Protein AF-A0AAU6ZIG8-F1 (afdb_monomer)

pLDDT: mean 83.33, std 17.34, range [38.28, 96.0]

Radius of gyration: 14.59 Å; Cα contacts (8 Å, |Δi|>4): 146; chains: 1; bounding box: 30×47×28 Å

Nearest PDB structures (foldseek):
  3cpf-assembly1_A  TM=8.621E-01  e=3.673E-04  Homo sapiens
  3er0-assembly2_B  TM=8.691E-01  e=4.107E-04  Saccharomyces cerevisiae
  8qnu-assembly1_A  TM=7.020E-01  e=7.921E-03  Metarhizium robertsii
  8qlu-assembly1_A-2  TM=6.825E-01  e=1.637E-02  Aspergillus fumigatus
  8qlw-assembly1_A-2  TM=6.051E-01  e=9.366E-03  Purpureocillium lilacinum

Structure (mmCIF, N/CA/C/O backbone):
data_AF-A0AAU6ZIG8-F1
#
_entry.id   AF-A0AAU6ZIG8-F1
#
loop_
_atom_site.group_PDB
_atom_site.id
_atom_site.type_symbol
_atom_site.label_atom_id
_atom_site.label_alt_id
_atom_site.label_comp_id
_atom_site.label_asym_id
_atom_site.label_entity_id
_atom_site.label_seq_id
_atom_site.pdbx_PDB_ins_code
_atom_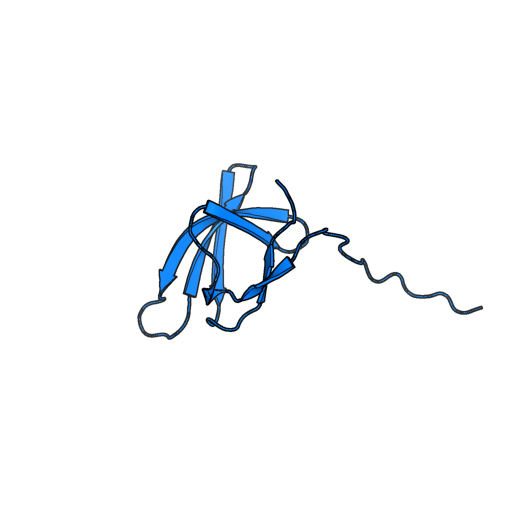site.Cartn_x
_atom_site.Cartn_y
_atom_site.Cartn_z
_atom_site.occupancy
_atom_site.B_iso_or_equiv
_atom_site.auth_seq_id
_atom_site.auth_comp_id
_atom_site.auth_asym_id
_atom_site.auth_atom_id
_atom_site.pdbx_PDB_model_num
ATOM 1 N N . MET A 1 1 ? 1.155 -39.483 -16.081 1.00 40.12 1 MET A N 1
ATOM 2 C CA . MET A 1 1 ? 1.758 -38.150 -16.299 1.00 40.12 1 MET A CA 1
ATOM 3 C C . MET A 1 1 ? 0.891 -37.103 -15.608 1.00 40.12 1 MET A C 1
ATOM 5 O O . MET A 1 1 ? -0.225 -36.913 -16.074 1.00 40.12 1 MET A O 1
ATOM 9 N N . PRO A 1 2 ? 1.313 -36.444 -14.519 1.00 38.28 2 PRO A N 1
ATOM 10 C CA . PRO A 1 2 ? 0.618 -35.256 -14.045 1.00 38.28 2 PRO A CA 1
ATOM 11 C C . PRO A 1 2 ? 1.264 -34.010 -14.664 1.00 38.28 2 PRO A C 1
ATOM 13 O O . PRO A 1 2 ? 2.448 -33.752 -14.464 1.00 38.28 2 PRO A O 1
ATOM 16 N N . LYS A 1 3 ? 0.489 -33.244 -15.439 1.00 45.28 3 LYS A N 1
ATOM 17 C CA . LYS A 1 3 ? 0.852 -31.871 -15.801 1.00 45.28 3 LYS A CA 1
ATOM 18 C C . LYS A 1 3 ? 0.554 -30.996 -14.591 1.00 45.28 3 LYS A C 1
ATOM 20 O O . LYS A 1 3 ? -0.599 -30.646 -14.349 1.00 45.28 3 LYS A O 1
ATOM 25 N N . THR A 1 4 ? 1.580 -30.687 -13.810 1.00 49.56 4 THR A N 1
ATOM 26 C CA . THR A 1 4 ? 1.495 -29.682 -12.753 1.00 49.56 4 THR A CA 1
ATOM 27 C C . THR A 1 4 ? 1.230 -28.342 -13.426 1.00 49.56 4 THR A C 1
ATOM 29 O O . THR A 1 4 ? 2.048 -27.836 -14.191 1.00 49.56 4 THR A O 1
ATOM 32 N N . ARG A 1 5 ? 0.025 -27.821 -13.208 1.00 47.22 5 ARG A N 1
ATOM 33 C CA . ARG A 1 5 ? -0.405 -26.492 -13.627 1.00 47.22 5 ARG A CA 1
ATOM 34 C C . ARG A 1 5 ? 0.543 -25.486 -12.975 1.00 47.22 5 ARG A C 1
ATOM 36 O O . ARG A 1 5 ? 0.613 -25.426 -11.753 1.00 47.22 5 ARG A O 1
ATOM 43 N N . SER A 1 6 ? 1.308 -24.771 -13.790 1.00 49.00 6 SER A N 1
ATOM 44 C CA . SER A 1 6 ? 2.262 -23.755 -13.358 1.00 49.00 6 SER A CA 1
ATOM 45 C C . SER A 1 6 ? 1.522 -22.638 -12.622 1.00 49.00 6 SER A C 1
ATOM 47 O O . SER A 1 6 ? 0.916 -21.772 -13.248 1.00 49.00 6 SER A O 1
ATOM 49 N N . GLU A 1 7 ? 1.538 -22.662 -11.293 1.00 50.62 7 GLU A N 1
ATOM 50 C CA . GLU A 1 7 ? 1.300 -21.456 -10.506 1.00 50.62 7 GLU A CA 1
ATOM 51 C C . GLU A 1 7 ? 2.482 -20.513 -10.776 1.00 50.62 7 GLU A C 1
ATOM 53 O O . GLU A 1 7 ? 3.632 -20.952 -10.648 1.00 50.62 7 GLU A O 1
ATOM 58 N N . PRO A 1 8 ? 2.268 -19.245 -11.172 1.00 44.19 8 PRO A N 1
ATOM 59 C CA . PRO A 1 8 ? 3.354 -18.285 -11.208 1.00 44.19 8 PRO A CA 1
ATOM 60 C C . PRO A 1 8 ? 3.779 -18.039 -9.760 1.00 44.19 8 PRO A C 1
ATOM 62 O O . PRO A 1 8 ? 3.187 -17.245 -9.034 1.00 44.19 8 PRO A O 1
ATOM 65 N N . ARG A 1 9 ? 4.801 -18.773 -9.315 1.00 45.38 9 ARG A N 1
ATOM 66 C CA . ARG A 1 9 ? 5.567 -18.401 -8.134 1.00 45.38 9 ARG A CA 1
ATOM 67 C C . ARG A 1 9 ? 6.231 -17.085 -8.481 1.00 45.38 9 ARG A C 1
ATOM 69 O O . ARG A 1 9 ? 7.199 -17.062 -9.239 1.00 45.38 9 ARG A O 1
ATOM 76 N N . VAL A 1 10 ? 5.677 -15.998 -7.959 1.00 55.56 10 VAL A N 1
ATOM 77 C CA . VAL A 1 10 ? 6.390 -14.731 -7.880 1.00 55.56 10 VAL A CA 1
ATOM 78 C C . VAL A 1 10 ? 7.573 -15.008 -6.954 1.00 55.56 10 VAL A C 1
ATOM 80 O O . VAL A 1 10 ? 7.459 -14.962 -5.734 1.00 55.56 10 VAL A O 1
ATOM 83 N N . ASN A 1 11 ? 8.689 -15.442 -7.541 1.00 47.56 11 ASN A N 1
ATOM 84 C CA . ASN A 1 11 ? 9.984 -15.579 -6.885 1.00 47.56 11 ASN A CA 1
ATOM 85 C C . ASN A 1 11 ? 10.557 -14.167 -6.674 1.00 47.56 11 ASN A C 1
ATOM 87 O O . ASN A 1 11 ? 11.639 -13.850 -7.159 1.00 47.56 11 ASN A O 1
ATOM 91 N N . GLY A 1 12 ? 9.813 -13.303 -5.985 1.00 54.09 12 GLY A N 1
ATOM 92 C CA . GLY A 1 12 ? 10.389 -12.130 -5.356 1.00 54.09 12 GLY A CA 1
ATOM 93 C C . GLY A 1 12 ? 11.148 -12.634 -4.139 1.00 54.09 12 GLY A C 1
ATOM 94 O O . GLY A 1 12 ? 10.580 -13.308 -3.283 1.00 54.09 12 GLY A O 1
ATOM 95 N N . THR A 1 13 ? 12.439 -12.341 -4.032 1.00 68.56 13 THR A N 1
ATOM 96 C CA . THR A 1 13 ? 13.271 -12.663 -2.858 1.00 68.56 13 THR A CA 1
ATOM 97 C C . THR A 1 13 ? 12.812 -11.946 -1.578 1.00 68.56 13 THR A C 1
ATOM 99 O O . THR A 1 13 ? 13.512 -11.985 -0.571 1.00 68.56 13 THR A O 1
ATOM 102 N N . GLY A 1 14 ? 11.654 -11.282 -1.601 1.00 73.56 14 GLY A N 1
ATOM 103 C CA . GLY A 1 14 ? 11.137 -10.404 -0.573 1.00 73.56 14 GLY A CA 1
ATOM 104 C C . GLY A 1 14 ? 10.532 -11.075 0.651 1.00 73.56 14 GLY A C 1
ATOM 105 O O . GLY A 1 14 ? 10.371 -12.289 0.763 1.00 73.56 14 GLY A O 1
ATOM 106 N N . THR A 1 15 ? 10.190 -10.226 1.614 1.00 87.44 15 THR A N 1
ATOM 107 C CA . THR A 1 15 ? 9.572 -10.609 2.880 1.00 87.44 15 THR A CA 1
ATOM 108 C C . THR A 1 15 ? 8.167 -10.050 2.965 1.00 87.44 15 THR A C 1
ATOM 110 O O . THR A 1 15 ? 7.901 -8.913 2.585 1.00 87.44 15 THR A O 1
ATOM 113 N N . THR A 1 16 ? 7.249 -10.836 3.511 1.00 89.75 16 THR A N 1
ATOM 114 C CA . THR A 1 16 ? 5.900 -10.350 3.781 1.00 89.75 16 THR A CA 1
ATOM 115 C C . THR A 1 16 ? 5.885 -9.554 5.083 1.00 89.75 16 THR A C 1
ATOM 117 O O . THR A 1 16 ? 6.315 -10.045 6.129 1.00 89.75 16 THR A O 1
ATOM 120 N N . ARG A 1 17 ? 5.359 -8.328 5.043 1.00 90.94 17 ARG A N 1
ATOM 121 C CA . ARG A 1 17 ? 5.193 -7.461 6.218 1.00 90.94 17 ARG A CA 1
ATOM 122 C C . ARG A 1 17 ? 3.732 -7.085 6.418 1.00 90.94 17 ARG A C 1
ATOM 124 O O . ARG A 1 17 ? 2.929 -7.101 5.493 1.00 90.94 17 ARG A O 1
ATOM 131 N N . LYS A 1 18 ? 3.374 -6.747 7.659 1.00 94.06 18 LYS A N 1
ATOM 132 C CA . LYS A 1 18 ? 2.051 -6.184 7.963 1.00 94.06 18 LYS A CA 1
ATOM 133 C C . LYS A 1 18 ? 1.991 -4.743 7.462 1.00 94.06 18 LYS A C 1
ATOM 135 O O . LYS A 1 18 ? 2.968 -4.019 7.616 1.00 94.06 18 LYS A O 1
ATOM 140 N N . LEU A 1 19 ? 0.828 -4.310 6.983 1.00 92.75 19 LEU A N 1
ATOM 141 C CA . LEU A 1 19 ? 0.596 -2.958 6.472 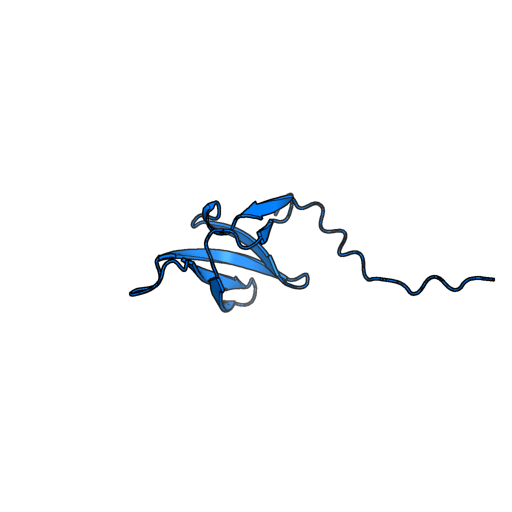1.00 92.75 19 LEU A CA 1
ATOM 142 C C . LEU A 1 19 ? 0.945 -1.884 7.511 1.00 92.75 19 LEU A C 1
ATOM 144 O O . LEU A 1 19 ? 1.587 -0.895 7.196 1.00 92.75 19 LEU A O 1
ATOM 148 N N . LYS A 1 20 ? 0.637 -2.134 8.789 1.00 92.50 20 LYS A N 1
ATOM 149 C CA . LYS A 1 20 ? 1.013 -1.243 9.903 1.00 92.50 20 LYS A CA 1
ATOM 150 C C . LYS A 1 20 ? 2.515 -1.095 10.160 1.00 92.50 20 LYS A C 1
ATOM 152 O O . LYS A 1 20 ? 2.909 -0.305 11.010 1.00 92.50 20 LYS A O 1
ATOM 157 N N . SER A 1 21 ? 3.329 -1.953 9.558 1.00 93.25 21 SER A N 1
ATOM 158 C CA . SER A 1 21 ? 4.785 -1.939 9.693 1.00 93.25 21 SER A CA 1
ATOM 159 C C . SER A 1 21 ? 5.465 -1.265 8.503 1.00 93.25 21 SER A C 1
ATOM 161 O O . SER A 1 21 ? 6.684 -1.133 8.540 1.00 93.25 21 SER A O 1
ATOM 163 N N . VAL A 1 22 ? 4.692 -0.860 7.491 1.00 92.25 22 VAL A N 1
ATOM 164 C CA . VAL A 1 22 ? 5.155 -0.094 6.332 1.00 92.25 22 VAL A CA 1
ATOM 165 C C . VAL A 1 22 ? 5.370 1.360 6.738 1.00 92.25 22 VAL A C 1
ATOM 167 O O . VAL A 1 22 ? 4.597 1.912 7.526 1.00 92.25 22 VAL A O 1
ATOM 170 N N . ARG A 1 23 ? 6.430 1.968 6.215 1.00 92.94 23 ARG A N 1
ATOM 171 C CA . ARG A 1 23 ? 6.821 3.355 6.474 1.00 92.94 23 ARG A CA 1
ATOM 172 C C . ARG A 1 23 ? 7.020 4.114 5.169 1.00 92.94 23 ARG A C 1
ATOM 174 O O . ARG A 1 23 ? 7.196 3.512 4.115 1.00 92.94 23 ARG A O 1
ATOM 181 N N . ASP A 1 24 ? 7.014 5.438 5.268 1.00 92.88 24 ASP A N 1
ATOM 182 C CA . ASP A 1 24 ? 7.490 6.299 4.187 1.00 92.88 24 ASP A CA 1
ATOM 183 C C . ASP A 1 24 ? 8.901 5.875 3.741 1.00 92.88 24 ASP A C 1
ATOM 185 O O . ASP A 1 24 ? 9.744 5.514 4.569 1.00 92.88 24 ASP A O 1
ATOM 189 N N . GLY A 1 25 ? 9.127 5.861 2.429 1.00 91.19 25 GLY A N 1
ATOM 190 C CA . GLY A 1 25 ? 10.372 5.414 1.815 1.00 91.19 25 GLY A CA 1
ATOM 191 C C . GLY A 1 25 ? 10.545 3.897 1.692 1.00 91.19 25 GLY A C 1
ATOM 192 O O . GLY A 1 25 ? 11.448 3.474 0.966 1.00 91.19 25 GLY A O 1
ATOM 193 N N . ASP A 1 26 ? 9.697 3.071 2.322 1.00 91.94 26 ASP A N 1
ATOM 194 C CA . ASP A 1 26 ? 9.704 1.626 2.067 1.00 91.94 26 ASP A CA 1
ATOM 195 C C . ASP A 1 26 ? 9.370 1.344 0.593 1.00 91.94 26 ASP A C 1
ATOM 197 O O . ASP A 1 26 ? 8.720 2.137 -0.089 1.00 91.94 26 ASP A O 1
ATOM 201 N N . ARG A 1 27 ? 9.792 0.181 0.092 1.00 92.31 27 ARG A N 1
ATOM 202 C CA . ARG A 1 27 ? 9.344 -0.328 -1.207 1.00 92.31 27 ARG A CA 1
ATOM 203 C C . ARG A 1 27 ? 8.403 -1.506 -0.993 1.00 92.31 27 ARG A C 1
ATOM 205 O O . ARG A 1 27 ? 8.651 -2.346 -0.129 1.00 92.31 27 ARG A O 1
ATOM 212 N N . VAL A 1 28 ? 7.325 -1.564 -1.760 1.00 91.81 28 VAL A N 1
ATOM 213 C CA . VAL A 1 28 ? 6.336 -2.645 -1.717 1.00 91.81 28 VAL A CA 1
ATOM 214 C C . VAL A 1 28 ? 6.143 -3.209 -3.111 1.00 91.81 28 VAL A C 1
ATOM 216 O O . VAL A 1 28 ? 6.203 -2.479 -4.093 1.00 91.81 28 VAL A O 1
ATOM 219 N N . GLU A 1 29 ? 5.920 -4.512 -3.194 1.00 91.06 29 GLU A N 1
ATOM 220 C CA . GLU A 1 29 ? 5.647 -5.199 -4.447 1.00 91.06 29 GLU A CA 1
ATOM 221 C C . GLU A 1 29 ? 4.171 -5.587 -4.513 1.00 91.06 29 GLU A C 1
ATOM 223 O O . GLU A 1 29 ? 3.629 -6.225 -3.602 1.00 91.06 29 GLU A O 1
ATOM 228 N N . ILE A 1 30 ? 3.520 -5.191 -5.601 1.00 87.25 30 ILE A N 1
ATOM 229 C CA . ILE A 1 30 ? 2.119 -5.474 -5.885 1.00 87.25 30 ILE A CA 1
ATOM 230 C C . ILE A 1 30 ? 2.071 -6.069 -7.289 1.00 87.25 30 ILE A C 1
ATOM 232 O O . ILE A 1 30 ? 2.454 -5.422 -8.255 1.00 87.25 30 ILE A O 1
ATOM 236 N N . HIS A 1 31 ? 1.625 -7.323 -7.406 1.00 85.56 31 HIS A N 1
ATOM 237 C CA . HIS A 1 31 ? 1.514 -8.027 -8.692 1.00 85.56 31 HIS A CA 1
ATOM 238 C C . HIS A 1 31 ? 2.807 -8.047 -9.546 1.00 85.56 31 HIS A C 1
ATOM 240 O O . HIS A 1 31 ? 2.735 -8.117 -10.770 1.00 85.56 31 HIS A O 1
ATOM 246 N N . GLY A 1 32 ? 3.985 -8.049 -8.911 1.00 84.81 32 GLY A N 1
ATOM 247 C CA . GLY A 1 32 ? 5.287 -8.061 -9.593 1.00 84.81 32 GLY A CA 1
ATOM 248 C C . GLY A 1 32 ? 5.836 -6.676 -9.944 1.00 84.81 32 GLY A C 1
ATOM 249 O O . GLY A 1 32 ? 6.940 -6.577 -10.474 1.00 84.81 32 GLY A O 1
ATOM 250 N N . GLU A 1 33 ? 5.100 -5.611 -9.630 1.00 87.44 33 GLU A N 1
ATOM 251 C CA . GLU A 1 33 ? 5.553 -4.235 -9.784 1.00 87.44 33 GLU A CA 1
ATOM 252 C C . GLU A 1 33 ? 5.964 -3.655 -8.429 1.00 87.44 33 GLU A C 1
ATOM 254 O O . GLU A 1 33 ? 5.280 -3.843 -7.419 1.00 87.44 33 GLU A O 1
ATOM 259 N N . VAL A 1 34 ? 7.108 -2.969 -8.404 1.00 91.00 34 VAL A N 1
ATOM 260 C CA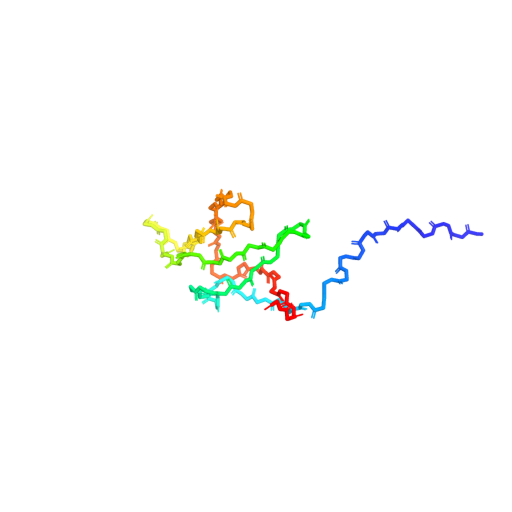 . VAL A 1 34 ? 7.658 -2.363 -7.191 1.00 91.00 34 VAL A CA 1
ATOM 261 C C . VAL A 1 34 ? 7.302 -0.888 -7.147 1.00 91.00 34 VAL A C 1
ATOM 263 O O . VAL A 1 34 ? 7.691 -0.122 -8.027 1.00 91.00 34 VAL A O 1
ATOM 266 N N . PHE A 1 35 ? 6.655 -0.495 -6.058 1.00 93.62 35 PHE A N 1
ATOM 267 C CA . PHE A 1 35 ? 6.290 0.879 -5.766 1.00 93.62 35 PHE A CA 1
ATOM 268 C C . PHE A 1 35 ? 7.054 1.382 -4.545 1.00 93.62 35 PHE A C 1
ATO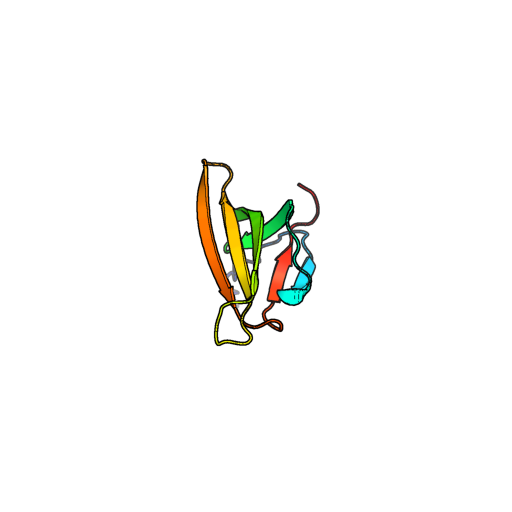M 270 O O . PHE A 1 35 ? 7.273 0.646 -3.577 1.00 93.62 35 PHE A O 1
ATOM 277 N N . ARG A 1 36 ? 7.428 2.658 -4.560 1.00 95.00 36 ARG A N 1
ATOM 278 C CA . ARG A 1 36 ? 7.946 3.364 -3.390 1.00 95.00 36 ARG A CA 1
ATOM 279 C C . ARG A 1 36 ? 6.784 3.937 -2.588 1.00 95.00 36 ARG A C 1
ATOM 281 O O . ARG A 1 36 ? 5.893 4.560 -3.147 1.00 95.00 36 ARG A O 1
ATOM 288 N N . VAL A 1 37 ? 6.807 3.771 -1.275 1.00 94.88 37 VAL A N 1
ATOM 289 C CA . VAL A 1 37 ? 5.854 4.421 -0.377 1.00 94.88 37 VAL A CA 1
ATOM 290 C C . VAL A 1 37 ? 6.237 5.894 -0.249 1.00 94.88 37 VAL A C 1
ATOM 292 O O . VAL A 1 37 ? 7.350 6.206 0.171 1.00 94.88 37 VAL A O 1
ATOM 295 N N . SER A 1 38 ? 5.314 6.770 -0.634 1.00 94.81 38 SER A N 1
ATOM 296 C CA . SER A 1 38 ? 5.427 8.233 -0.585 1.00 94.81 38 SER A CA 1
ATOM 297 C C . SER A 1 38 ? 4.705 8.828 0.631 1.00 94.81 38 SER A C 1
ATOM 299 O O . SER A 1 38 ? 5.079 9.874 1.157 1.00 94.81 38 SER A O 1
ATOM 301 N N . SER A 1 39 ? 3.658 8.154 1.124 1.00 95.00 39 SER A N 1
ATOM 302 C CA . SER A 1 39 ? 2.975 8.564 2.353 1.00 95.00 39 SER A CA 1
ATOM 303 C C . SER A 1 39 ? 2.297 7.394 3.058 1.00 95.00 39 SER A C 1
ATOM 305 O O . SER A 1 39 ? 1.827 6.453 2.417 1.00 95.00 39 SER A O 1
ATOM 307 N N . VAL A 1 40 ? 2.211 7.475 4.389 1.00 94.56 40 VAL A N 1
ATOM 308 C CA . VAL A 1 40 ? 1.475 6.539 5.251 1.00 94.56 40 VAL A CA 1
ATOM 309 C C . VAL A 1 40 ? 0.573 7.349 6.169 1.00 94.56 40 VAL A C 1
ATOM 311 O O . VAL A 1 40 ? 1.065 8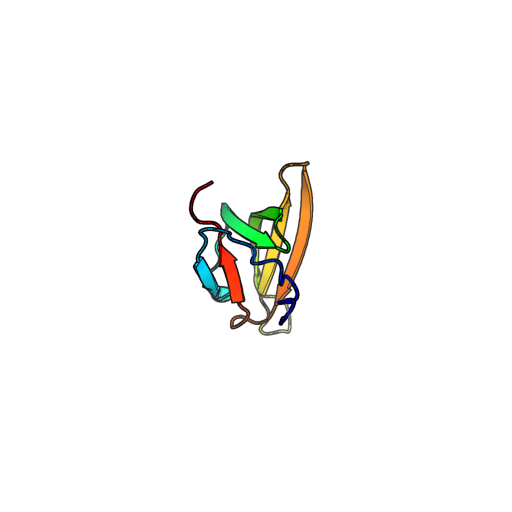.098 7.012 1.00 94.56 40 VAL A O 1
ATOM 314 N N . GLN A 1 41 ? -0.741 7.194 6.034 1.00 94.38 41 GLN A N 1
ATOM 315 C CA . GLN A 1 41 ? -1.714 7.965 6.807 1.00 94.38 41 GLN A CA 1
ATOM 316 C C . GLN A 1 41 ? -2.818 7.060 7.362 1.00 94.38 41 GLN A C 1
ATOM 318 O O . GLN A 1 41 ? -3.229 6.109 6.694 1.00 94.38 41 GLN A O 1
ATOM 323 N N . PRO A 1 42 ? -3.321 7.311 8.582 1.00 93.44 42 PRO A N 1
ATOM 324 C CA . PRO A 1 42 ? -4.567 6.701 9.018 1.00 93.44 42 PRO A CA 1
ATOM 325 C C . PRO A 1 42 ? -5.716 7.219 8.147 1.00 93.44 42 PRO A C 1
ATOM 327 O O . PRO A 1 42 ? -5.767 8.400 7.809 1.00 93.44 42 PRO A O 1
ATOM 330 N N . GLU A 1 43 ? -6.643 6.341 7.791 1.00 93.25 43 GLU A N 1
ATOM 331 C CA . GLU A 1 43 ? -7.858 6.754 7.096 1.00 93.25 43 GLU A CA 1
ATOM 332 C C . GLU A 1 43 ? -8.872 7.321 8.094 1.00 93.25 43 GLU A C 1
ATOM 334 O O . GLU A 1 43 ? -9.189 6.699 9.112 1.00 93.25 43 GLU A O 1
ATOM 339 N N . GLU A 1 44 ? -9.372 8.521 7.807 1.00 89.50 44 GLU A N 1
ATOM 340 C CA . GLU A 1 44 ? -10.297 9.225 8.688 1.00 89.50 44 GLU A CA 1
ATOM 341 C C . GLU A 1 44 ? -11.605 8.444 8.874 1.00 89.50 44 GLU A C 1
ATOM 343 O O . GLU A 1 44 ? -12.185 7.908 7.931 1.00 89.50 44 GLU A O 1
ATOM 348 N N . GLY A 1 45 ? -12.072 8.361 10.121 1.00 90.75 45 GLY A N 1
ATOM 349 C CA . GLY A 1 45 ? -13.311 7.659 10.458 1.00 90.75 45 GLY A CA 1
ATOM 350 C C . GLY A 1 45 ? -13.210 6.130 10.422 1.00 90.75 45 GLY A C 1
ATOM 351 O O . GLY A 1 45 ? -14.187 5.458 10.755 1.00 90.75 45 GLY A O 1
ATOM 352 N N . THR A 1 46 ? -12.047 5.557 10.090 1.00 93.25 46 THR A N 1
ATOM 353 C CA . THR A 1 46 ? -11.836 4.105 10.088 1.00 93.25 46 THR A CA 1
ATOM 354 C C . THR A 1 46 ? -10.576 3.709 10.865 1.00 93.25 46 THR A C 1
ATOM 356 O O . THR A 1 46 ? -9.845 4.532 11.411 1.00 93.25 46 THR A O 1
ATOM 359 N N . ARG A 1 47 ? -10.340 2.397 10.998 1.00 92.56 47 ARG A N 1
ATOM 360 C CA . ARG A 1 47 ? -9.073 1.856 11.527 1.00 92.56 47 ARG A CA 1
ATOM 361 C C . ARG A 1 47 ? -8.112 1.478 10.402 1.00 92.56 47 ARG A C 1
ATOM 363 O O . ARG A 1 47 ? -7.187 0.706 10.654 1.00 92.56 47 ARG A O 1
ATOM 370 N N . ASN A 1 48 ? -8.364 1.940 9.180 1.00 95.50 48 ASN A N 1
ATOM 371 C CA . ASN A 1 48 ? -7.567 1.592 8.015 1.00 95.50 48 ASN A CA 1
ATOM 372 C C . ASN A 1 48 ? -6.317 2.466 7.930 1.00 95.50 48 ASN A C 1
ATOM 374 O O . ASN A 1 48 ? -6.193 3.510 8.571 1.00 95.50 48 ASN A O 1
ATOM 378 N N . ILE A 1 49 ? -5.374 1.989 7.133 1.00 94.88 49 ILE A N 1
ATOM 379 C CA . ILE A 1 49 ? -4.155 2.688 6.766 1.00 94.88 49 ILE A CA 1
ATOM 380 C C . ILE A 1 49 ? -4.231 2.921 5.266 1.00 94.88 49 ILE A C 1
ATOM 382 O O . ILE A 1 49 ? -4.474 1.985 4.498 1.00 94.88 49 ILE A O 1
ATOM 386 N N . ARG A 1 50 ? -4.007 4.168 4.876 1.00 95.44 50 ARG A N 1
ATOM 387 C CA . ARG A 1 50 ? -3.834 4.611 3.505 1.00 95.44 50 ARG A CA 1
ATOM 388 C C . ARG A 1 50 ? -2.342 4.744 3.217 1.00 95.44 50 ARG A C 1
ATOM 390 O O . ARG A 1 50 ? -1.618 5.402 3.962 1.00 95.44 50 ARG A O 1
ATOM 397 N N . LEU A 1 51 ? -1.901 4.120 2.135 1.00 94.81 51 LEU A N 1
ATOM 398 C CA . LEU A 1 51 ? -0.575 4.280 1.561 1.00 94.81 51 LEU A CA 1
ATOM 399 C C . LEU A 1 51 ? -0.694 5.014 0.234 1.00 94.81 51 LEU A C 1
ATOM 401 O O . LEU A 1 51 ? -1.507 4.635 -0.610 1.00 94.81 51 LEU A O 1
ATOM 405 N N . GLU A 1 52 ? 0.144 6.020 0.042 1.00 96.00 52 GLU A N 1
ATOM 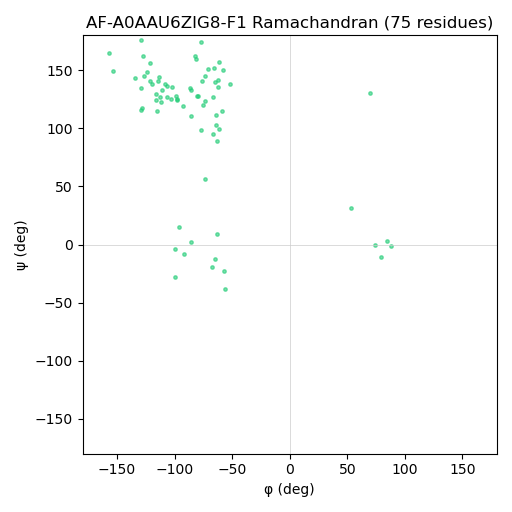406 C CA . GLU A 1 52 ? 0.401 6.587 -1.278 1.00 96.00 52 GLU A CA 1
ATOM 407 C C . GLU A 1 52 ? 1.681 5.964 -1.813 1.00 96.00 52 GLU A C 1
ATOM 409 O O . GLU A 1 52 ? 2.709 5.946 -1.133 1.00 96.00 52 GLU A O 1
ATOM 414 N N . LEU A 1 53 ? 1.583 5.388 -3.003 1.00 95.31 53 LEU A N 1
ATOM 415 C CA . LEU A 1 53 ? 2.621 4.612 -3.652 1.00 95.31 53 LEU A CA 1
ATOM 416 C C . LEU A 1 53 ? 2.984 5.284 -4.975 1.00 95.31 53 LEU A C 1
ATOM 418 O O . LEU A 1 53 ? 2.103 5.713 -5.717 1.00 95.31 53 LEU A O 1
ATOM 422 N N . GLU A 1 54 ? 4.272 5.347 -5.271 1.00 95.75 54 GLU A N 1
ATOM 423 C CA . GLU A 1 54 ? 4.829 5.915 -6.493 1.00 95.75 54 GLU A CA 1
ATOM 424 C C . GLU A 1 54 ? 5.530 4.806 -7.282 1.00 95.75 54 GLU A C 1
ATOM 426 O O . GLU A 1 54 ? 6.380 4.085 -6.749 1.00 95.75 54 GLU A O 1
ATOM 431 N N . ALA A 1 55 ? 5.129 4.637 -8.536 1.00 92.00 55 ALA A N 1
ATOM 432 C CA . ALA A 1 55 ? 5.740 3.725 -9.486 1.00 92.00 55 ALA A CA 1
ATOM 433 C C . ALA A 1 55 ? 6.990 4.357 -10.114 1.00 92.00 55 ALA A C 1
ATOM 435 O O . ALA A 1 55 ? 7.161 5.576 -10.136 1.00 92.00 55 ALA A O 1
ATOM 436 N N . ASN A 1 56 ? 7.869 3.524 -10.672 1.00 87.81 56 ASN A N 1
ATOM 437 C CA . ASN A 1 56 ? 9.107 4.006 -11.297 1.00 87.81 56 ASN A CA 1
ATOM 438 C C . ASN A 1 56 ? 8.866 4.823 -12.579 1.00 87.81 56 ASN A C 1
ATOM 440 O O . ASN A 1 56 ? 9.752 5.557 -13.007 1.00 87.81 56 ASN A O 1
ATOM 444 N N . ASP A 1 57 ? 7.694 4.688 -13.201 1.00 88.75 57 ASP A N 1
ATOM 445 C CA . ASP A 1 57 ? 7.278 5.459 -14.376 1.00 88.75 57 ASP A CA 1
ATOM 446 C C . ASP A 1 57 ? 6.633 6.814 -14.015 1.00 88.75 57 ASP A C 1
ATOM 448 O O . ASP A 1 57 ? 6.213 7.556 -14.904 1.00 88.75 57 ASP A O 1
ATOM 452 N N . GLY A 1 58 ? 6.574 7.153 -12.720 1.00 86.81 58 GLY A N 1
ATOM 453 C CA . GLY A 1 58 ? 5.920 8.355 -12.203 1.00 86.81 58 GLY A CA 1
ATOM 454 C C . GLY A 1 58 ? 4.411 8.201 -11.983 1.00 86.81 58 GLY A C 1
ATOM 455 O O . GLY A 1 58 ? 3.754 9.168 -11.593 1.00 86.81 58 GLY A O 1
ATOM 456 N N . GLY A 1 59 ? 3.846 7.012 -12.214 1.00 92.00 59 GLY A N 1
ATOM 457 C CA . GLY A 1 59 ? 2.476 6.682 -11.846 1.00 92.00 59 GLY A CA 1
ATOM 458 C C . GLY A 1 59 ? 2.280 6.668 -10.330 1.00 92.00 59 GLY A C 1
ATOM 459 O O . GLY A 1 59 ? 3.202 6.388 -9.564 1.00 92.00 59 GLY A O 1
ATOM 460 N N . THR A 1 60 ? 1.062 6.955 -9.874 1.00 92.88 60 THR A N 1
ATOM 461 C CA . THR A 1 60 ? 0.718 6.900 -8.450 1.00 92.88 60 THR A CA 1
ATOM 462 C C . THR A 1 60 ? -0.427 5.930 -8.198 1.00 92.88 60 THR A C 1
ATOM 464 O O . THR A 1 60 ? -1.382 5.832 -8.969 1.00 92.88 60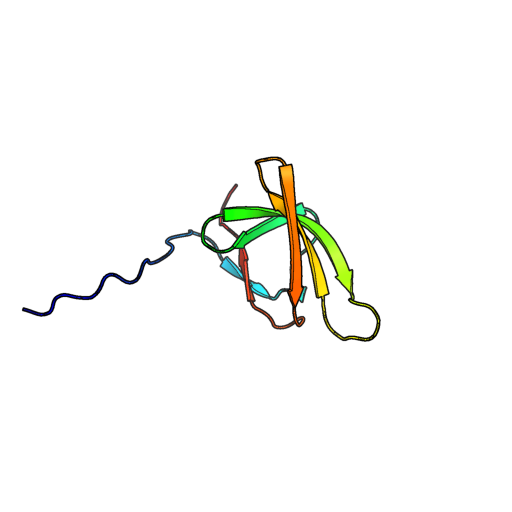 THR A O 1
ATOM 467 N N . LEU A 1 61 ? -0.329 5.196 -7.094 1.00 92.25 61 LEU A N 1
ATOM 468 C CA . LEU A 1 61 ? -1.322 4.233 -6.640 1.00 92.25 61 LEU A CA 1
ATOM 469 C C . LEU A 1 61 ? -1.653 4.521 -5.176 1.00 92.25 61 LEU A C 1
ATOM 471 O O . LEU A 1 61 ? -0.772 4.718 -4.347 1.00 92.25 61 LEU A O 1
ATOM 475 N N . THR A 1 62 ? -2.938 4.523 -4.835 1.00 94.88 62 THR A N 1
ATOM 476 C CA . THR A 1 62 ? -3.372 4.595 -3.436 1.00 94.88 62 THR A CA 1
ATOM 477 C C . THR A 1 62 ? -3.811 3.213 -2.977 1.00 94.88 62 THR A C 1
ATOM 479 O O . THR A 1 62 ? -4.693 2.610 -3.588 1.00 94.88 62 THR A O 1
ATOM 482 N N . LEU A 1 63 ? -3.230 2.721 -1.883 1.00 92.56 63 LEU A N 1
ATOM 483 C CA . LEU A 1 63 ? -3.612 1.457 -1.260 1.00 92.56 63 LEU A CA 1
ATOM 484 C C . LEU A 1 63 ? -4.257 1.724 0.096 1.00 92.56 63 LEU A C 1
ATOM 486 O O . LEU A 1 63 ? -3.646 2.315 0.980 1.00 92.56 63 LEU A O 1
ATOM 490 N N . ILE A 1 64 ? -5.488 1.255 0.273 1.00 94.62 64 ILE A N 1
ATOM 491 C CA . ILE A 1 64 ? -6.225 1.345 1.534 1.00 94.62 64 ILE A CA 1
ATOM 492 C C . ILE A 1 64 ? -6.398 -0.064 2.075 1.00 94.62 64 ILE A C 1
ATOM 494 O O . ILE A 1 64 ? -6.895 -0.954 1.383 1.00 94.62 64 ILE A O 1
ATOM 498 N N . GLY A 1 65 ? -6.003 -0.280 3.324 1.00 94.25 65 GLY A N 1
ATOM 499 C CA . GLY A 1 65 ? -6.142 -1.590 3.936 1.00 94.25 65 GLY A CA 1
ATOM 500 C C . GLY A 1 65 ? -6.168 -1.559 5.450 1.00 94.25 65 GLY A C 1
ATOM 501 O O . GLY A 1 65 ? -5.788 -0.591 6.106 1.00 94.25 65 GLY A O 1
ATOM 502 N N . VAL A 1 66 ? -6.606 -2.671 6.031 1.00 95.94 66 VAL A N 1
ATOM 503 C CA . VAL A 1 66 ? -6.583 -2.838 7.483 1.00 95.94 66 VAL A CA 1
ATOM 504 C C . VAL A 1 66 ? -5.137 -3.000 7.988 1.00 95.94 66 VAL A C 1
ATOM 506 O O . VAL A 1 66 ? -4.312 -3.612 7.310 1.00 95.94 66 VAL A O 1
ATOM 509 N N . PR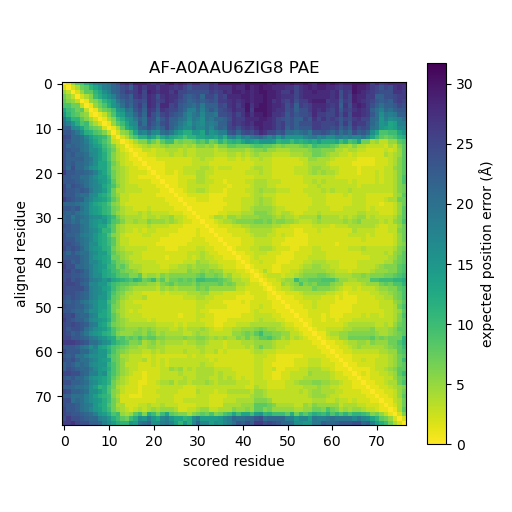O A 1 67 ? -4.811 -2.597 9.230 1.00 93.31 67 PRO A N 1
ATOM 510 C CA . PRO A 1 67 ? -3.452 -2.660 9.788 1.00 93.31 67 PRO A CA 1
ATOM 511 C C . PRO A 1 67 ? -2.812 -4.059 9.789 1.00 93.31 67 PRO A C 1
ATOM 513 O O . PRO A 1 67 ? -1.592 -4.202 9.895 1.00 93.31 67 PRO A O 1
ATOM 516 N N . ARG A 1 68 ? -3.642 -5.109 9.744 1.00 93.19 68 ARG A N 1
ATOM 517 C CA . ARG A 1 68 ? -3.227 -6.520 9.735 1.00 93.19 68 ARG A CA 1
ATOM 518 C C . ARG A 1 68 ? -3.043 -7.094 8.327 1.00 93.19 68 ARG A C 1
ATOM 520 O O . ARG A 1 68 ? -2.567 -8.224 8.237 1.00 93.19 68 ARG A O 1
ATOM 527 N N . ALA A 1 69 ? -3.416 -6.355 7.280 1.00 92.88 69 ALA A N 1
ATOM 528 C CA . ALA A 1 69 ? -3.201 -6.763 5.899 1.00 92.88 69 ALA A CA 1
ATOM 529 C C . ALA A 1 69 ? -1.709 -7.002 5.652 1.00 92.88 69 ALA A C 1
ATOM 531 O O . ALA A 1 69 ? -0.859 -6.416 6.327 1.00 92.88 69 ALA A O 1
ATOM 532 N N . GLN A 1 70 ? -1.401 -7.904 4.732 1.00 91.62 70 GLN A N 1
ATOM 533 C CA . GLN A 1 70 ? -0.035 -8.289 4.410 1.00 91.62 70 GLN A CA 1
ATOM 534 C C . GLN A 1 70 ? 0.353 -7.698 3.060 1.00 91.62 70 GLN A C 1
ATOM 536 O O . GLN A 1 70 ? -0.436 -7.746 2.122 1.00 91.62 70 GLN A O 1
ATOM 541 N N . VAL A 1 71 ? 1.563 -7.156 2.981 1.00 90.50 71 VAL A N 1
ATOM 542 C CA . VAL A 1 71 ? 2.172 -6.648 1.750 1.00 90.50 71 VAL A CA 1
ATOM 543 C C . VAL A 1 71 ? 3.510 -7.335 1.532 1.00 90.50 71 VAL A C 1
ATOM 545 O O . VAL A 1 71 ? 4.188 -7.706 2.498 1.00 90.50 71 VAL A O 1
ATOM 548 N N . HIS A 1 72 ? 3.883 -7.521 0.272 1.00 91.62 72 HIS A N 1
ATOM 549 C CA . HIS A 1 72 ? 5.196 -8.042 -0.068 1.00 91.62 72 HIS A CA 1
ATOM 550 C C . HIS A 1 72 ? 6.197 -6.887 -0.125 1.00 91.62 72 HIS A C 1
ATOM 552 O O . HIS A 1 72 ? 5.909 -5.839 -0.697 1.00 91.62 72 HIS A O 1
ATOM 558 N N . VAL A 1 73 ? 7.354 -7.060 0.505 1.00 87.69 73 VAL A N 1
ATOM 559 C CA . VAL A 1 73 ? 8.460 -6.100 0.485 1.00 87.69 73 VAL A CA 1
ATOM 560 C C . VAL A 1 7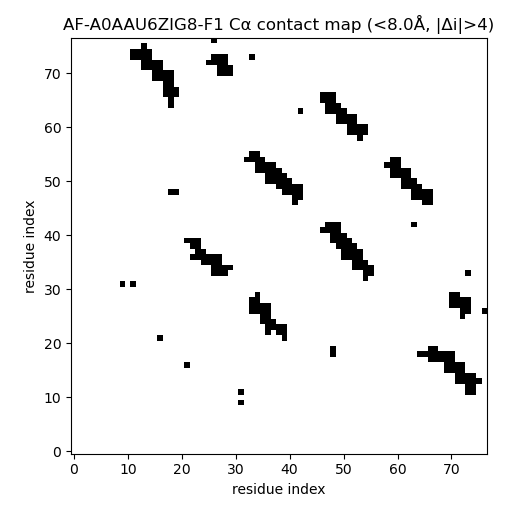3 ? 9.626 -6.776 -0.225 1.00 87.69 73 VAL A C 1
ATOM 562 O O . VAL A 1 73 ? 10.130 -7.761 0.318 1.00 87.69 73 VAL A O 1
ATOM 565 N N . PRO A 1 74 ? 10.063 -6.293 -1.400 1.00 85.94 74 PRO A N 1
ATOM 566 C CA . PRO A 1 74 ? 11.136 -6.926 -2.160 1.00 85.94 74 PRO A CA 1
ATOM 567 C C . PRO A 1 74 ? 12.444 -6.917 -1.356 1.00 85.94 74 PRO A C 1
ATOM 569 O O . PRO A 1 74 ? 12.747 -5.955 -0.645 1.00 85.94 74 PRO A O 1
ATOM 572 N N . ALA A 1 75 ? 13.224 -7.999 -1.433 1.00 70.56 75 ALA A N 1
ATOM 573 C CA . ALA A 1 75 ? 14.542 -8.038 -0.812 1.00 70.56 75 ALA A CA 1
ATOM 574 C C . ALA A 1 75 ? 15.553 -7.446 -1.786 1.00 70.56 75 ALA A C 1
ATOM 576 O O . ALA A 1 75 ? 15.874 -8.074 -2.790 1.00 70.56 75 ALA A O 1
ATOM 577 N N . ASN A 1 76 ? 16.057 -6.267 -1.431 1.00 56.22 76 ASN A N 1
ATOM 578 C CA . ASN A 1 76 ? 16.978 -5.432 -2.198 1.00 56.22 76 ASN A CA 1
ATOM 579 C C . ASN A 1 76 ? 16.385 -4.778 -3.451 1.00 56.22 76 ASN A C 1
ATOM 581 O O . ASN A 1 76 ? 15.771 -5.414 -4.300 1.00 56.22 76 ASN A O 1
ATOM 585 N N . VAL A 1 77 ? 16.636 -3.473 -3.530 1.00 53.19 77 VAL A N 1
ATOM 586 C CA . VAL A 1 77 ? 16.220 -2.515 -4.558 1.00 53.19 77 VAL A CA 1
ATOM 587 C C . VAL A 1 77 ? 17.192 -1.353 -4.519 1.00 53.19 77 VAL A C 1
ATOM 589 O O . VAL A 1 77 ? 17.314 -0.747 -3.426 1.00 53.19 77 VAL A O 1
#

Sequence (77 aa):
MPKTRSEPRVNGTGTTRKLKSVRDGDRVEIHGEVFRVSSVQPEEGTRNIRLELEANDGGTLTLIGVPRAQVHVPANV

Foldseek 3Di:
DDPDDDDPPPPQVWDKDFPLVDDQQFWFDDPNFIWGFHDWDQDPPDQKIWTWTAGPVRDIDIDIGHRRDITTGGDDD

Solvent-accessible surface area (backbone atoms only — not comparable to full-atom values): 4691 Å² total; per-residue (Å²): 137,84,83,77,77,82,70,85,74,77,80,61,78,38,50,79,40,42,48,68,75,62,49,64,72,39,55,38,41,57,98,88,44,65,25,35,28,74,37,71,42,76,35,87,99,55,81,32,36,34,34,36,29,35,36,91,88,73,48,78,48,78,47,76,41,50,47,80,41,76,41,40,27,61,57,81,132

Secondary structure (DSSP, 8-state):
--------------EEEEGGG--TT-EEEETTEEEEEEEEEEPTTSS-EEEEEEETTS-EEEEEE-TT-EEEE-S--

Mean predicted aligned error: 8.54 Å